Protein AF-A0A953QCA1-F1 (afdb_monomer)

Foldseek 3Di:
DPPQQDPVNCVVVVVLLCLLVVNDDPVSNVSLVVVCVVDPVSVVSNVVSNVVVVVVVVVPPPVVNVVVVVDDPVNVVVVVVVVVCCVPVVCVVVVVVVVVVVD

Secondary structure (DSSP, 8-state):
---PPPHHHHHHTTHHHHHHTT-S-HHHHHHHHHHHHH-HHHHHHHHHHHHHHHHHHHHSS-HHHHHHTTS-HHHHHHHHHHHHHHHHHHHHHHHHHHHHHH-

pLDDT: mean 83.24, std 12.68, range [41.62, 95.69]

Solvent-accessible surface area (backbone atoms only — not comparable to full-atom values): 5967 Å² total; per-residue (Å²): 128,81,85,66,71,46,73,67,56,39,58,79,65,43,42,41,51,28,52,72,68,70,66,52,53,74,67,59,42,53,48,48,52,62,44,37,79,80,29,67,69,55,44,53,46,34,54,53,32,44,57,55,50,54,52,49,57,63,66,67,47,52,69,63,57,64,48,56,75,67,59,53,74,66,58,55,52,50,53,50,53,52,51,53,47,52,69,50,51,52,55,67,55,48,53,60,54,53,53,64,72,76,108

Radius of gyration: 30.21 Å; Cα contacts (8 Å, |Δi|>4): 37; chains: 1; bounding box: 55×22×87 Å

Mean predicted aligned error: 13.68 Å

Sequence (103 aa):
MLKEMDHRYIDEHSVAQRYVGNALEPQERVEFETHLVDCQECTDRVLLAEMFHARKAEEDLPLRARLAARVKPWQMAVIFALTVLLLTAIPALLVPVLLRWLH

Structure (mmCIF, N/CA/C/O backbone):
data_AF-A0A953QCA1-F1
#
_entry.id   AF-A0A953QCA1-F1
#
loop_
_atom_site.group_PDB
_atom_site.id
_atom_site.type_symbol
_atom_site.label_atom_id
_atom_site.label_alt_id
_atom_site.label_comp_id
_atom_site.label_asym_id
_atom_site.label_entity_id
_atom_site.label_seq_id
_atom_site.pdbx_PDB_ins_code
_atom_site.Cartn_x
_atom_site.Cartn_y
_atom_site.Cartn_z
_atom_site.occupancy
_atom_site.B_iso_or_equiv
_atom_site.auth_seq_id
_atom_site.auth_comp_id
_atom_site.auth_asym_id
_atom_site.auth_atom_id
_atom_site.pdbx_PDB_model_num
ATOM 1 N N . MET A 1 1 ? -21.490 -0.699 28.372 1.00 41.62 1 MET A N 1
ATOM 2 C CA . MET A 1 1 ? -20.995 -1.381 27.164 1.00 41.62 1 MET A CA 1
ATOM 3 C C . MET A 1 1 ? -20.902 -0.327 26.082 1.00 41.62 1 MET A C 1
ATOM 5 O O . MET A 1 1 ? -21.928 0.047 25.526 1.00 41.62 1 MET A O 1
ATOM 9 N N . LEU A 1 2 ? -19.717 0.269 25.920 1.00 46.12 2 LEU A N 1
ATOM 10 C CA . LEU A 1 2 ? -19.435 1.128 24.770 1.00 46.12 2 LEU A CA 1
ATOM 11 C C . LEU A 1 2 ? -19.674 0.275 23.526 1.00 46.12 2 LEU A C 1
ATOM 13 O O . LEU A 1 2 ? -19.353 -0.909 23.525 1.00 46.12 2 LEU A O 1
ATOM 17 N N . LYS A 1 3 ? -20.359 0.842 22.540 1.00 49.03 3 LYS A N 1
ATOM 18 C CA . LYS A 1 3 ? -20.750 0.139 21.325 1.00 49.03 3 LYS A CA 1
ATOM 19 C C . LYS A 1 3 ? -19.493 -0.021 20.469 1.00 49.03 3 LYS A C 1
ATOM 21 O O . LYS A 1 3 ? -19.248 0.797 19.592 1.00 49.03 3 LYS A O 1
ATOM 26 N N . GLU A 1 4 ? -18.670 -1.001 20.833 1.00 59.84 4 GLU A N 1
ATOM 27 C CA . GLU A 1 4 ? -17.500 -1.444 20.081 1.00 59.84 4 GLU A CA 1
ATOM 28 C C . GLU A 1 4 ? -17.907 -1.693 18.635 1.00 59.84 4 GLU A C 1
ATOM 30 O O . GLU A 1 4 ? -19.010 -2.172 18.342 1.00 59.84 4 GLU A O 1
ATOM 35 N N . MET A 1 5 ? -17.032 -1.268 17.734 1.00 72.50 5 MET A N 1
ATOM 36 C CA . MET A 1 5 ? -17.255 -1.353 16.309 1.00 72.50 5 MET A CA 1
ATOM 37 C C . MET A 1 5 ? -17.473 -2.816 15.913 1.00 72.50 5 MET A C 1
ATOM 39 O O . MET A 1 5 ? -16.610 -3.663 16.095 1.00 72.50 5 MET A O 1
ATOM 43 N N . ASP A 1 6 ? -18.663 -3.118 15.406 1.00 84.25 6 ASP A N 1
ATOM 44 C CA . ASP A 1 6 ? -19.093 -4.491 15.147 1.00 84.25 6 ASP A CA 1
ATOM 45 C C . ASP A 1 6 ? -18.425 -5.062 13.876 1.00 84.25 6 ASP A C 1
ATOM 47 O O . ASP A 1 6 ? -18.184 -4.343 12.902 1.00 84.25 6 ASP A O 1
ATOM 51 N N . HIS A 1 7 ? -18.153 -6.371 13.870 1.00 87.31 7 HIS A N 1
ATOM 52 C CA . HIS A 1 7 ? -17.609 -7.136 12.738 1.00 87.31 7 HIS A CA 1
ATOM 53 C C . HIS A 1 7 ? -18.293 -6.849 11.401 1.00 87.31 7 HIS A C 1
ATOM 55 O O . HIS A 1 7 ? -17.634 -6.787 10.361 1.00 87.31 7 HIS A O 1
ATOM 61 N N . ARG A 1 8 ? -19.612 -6.662 11.428 1.00 87.38 8 ARG A N 1
ATOM 62 C CA . ARG A 1 8 ? -20.424 -6.334 10.265 1.00 87.38 8 ARG A CA 1
ATOM 63 C C . ARG A 1 8 ? -20.094 -4.947 9.733 1.00 87.38 8 ARG A C 1
ATOM 65 O O . ARG A 1 8 ? -19.943 -4.795 8.528 1.00 87.38 8 ARG A O 1
ATOM 72 N N . TYR A 1 9 ? -19.914 -3.955 10.606 1.00 88.69 9 TYR A N 1
ATOM 73 C CA . TYR A 1 9 ? -19.467 -2.626 10.186 1.00 88.69 9 TYR A CA 1
ATOM 74 C C . TYR A 1 9 ? -18.066 -2.689 9.566 1.00 88.69 9 TYR A C 1
ATOM 76 O O . TYR A 1 9 ? -17.836 -2.096 8.511 1.00 88.69 9 TYR A O 1
ATOM 84 N N . ILE A 1 10 ? -17.158 -3.444 10.194 1.00 88.56 10 ILE A N 1
ATOM 85 C CA . ILE A 1 10 ? -15.777 -3.637 9.729 1.00 88.56 10 ILE A CA 1
ATOM 86 C C . ILE A 1 10 ? -15.745 -4.226 8.313 1.00 88.56 10 ILE A C 1
ATOM 88 O O . ILE A 1 10 ? -14.972 -3.747 7.480 1.00 88.56 10 ILE A O 1
ATOM 92 N N . ASP A 1 11 ? -16.605 -5.206 8.020 1.00 89.69 11 ASP A N 1
ATOM 93 C CA . ASP A 1 11 ? -16.737 -5.785 6.677 1.00 89.69 11 ASP A CA 1
ATOM 94 C C . ASP A 1 11 ? -17.387 -4.830 5.682 1.00 89.69 11 ASP A C 1
ATOM 96 O O . ASP A 1 11 ? -16.824 -4.574 4.616 1.00 89.69 11 ASP A O 1
ATOM 100 N N . GLU A 1 12 ? -18.555 -4.283 6.029 1.00 92.31 12 GLU A N 1
ATOM 101 C CA . GLU A 1 12 ? -19.341 -3.419 5.141 1.00 92.31 12 GLU A CA 1
ATOM 102 C C . GLU A 1 12 ? -1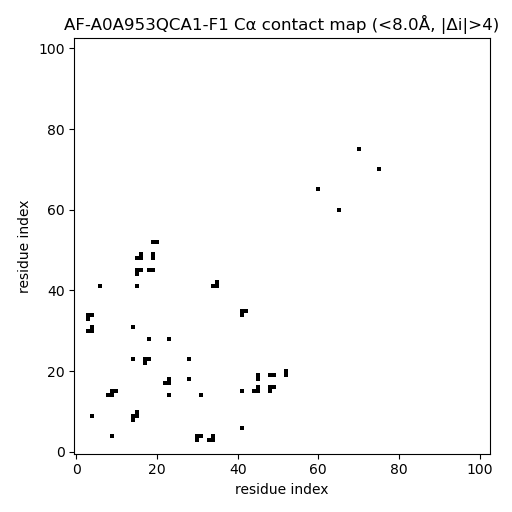8.535 -2.198 4.674 1.00 92.31 12 GLU A C 1
ATOM 104 O O . GLU A 1 12 ? -18.684 -1.758 3.534 1.00 92.31 12 GLU A O 1
ATOM 109 N N . HIS A 1 13 ? -17.639 -1.688 5.523 1.00 91.50 13 HIS A N 1
ATOM 110 C CA . HIS A 1 13 ? -16.846 -0.488 5.248 1.00 91.50 13 HIS A CA 1
ATOM 111 C C . HIS A 1 13 ? -15.380 -0.784 4.922 1.00 91.50 13 HIS A C 1
ATOM 113 O O . HIS A 1 13 ? -14.582 0.151 4.806 1.00 91.50 13 HIS A O 1
ATOM 119 N N . SER A 1 14 ? -15.010 -2.063 4.759 1.00 92.38 14 SER A N 1
ATOM 120 C CA . SER A 1 14 ? -13.634 -2.484 4.451 1.00 92.38 14 SER A CA 1
ATOM 121 C C . SER A 1 14 ? -12.604 -1.839 5.391 1.00 92.38 14 SER A C 1
ATOM 123 O O . SER A 1 14 ? -11.553 -1.343 4.967 1.00 92.38 14 SER A O 1
ATOM 125 N N . VAL A 1 15 ? -12.938 -1.782 6.685 1.00 95.00 15 VAL A N 1
ATOM 126 C CA . VAL A 1 15 ? -12.160 -1.042 7.688 1.00 95.00 15 VAL A CA 1
ATOM 127 C C . VAL A 1 15 ? -10.754 -1.621 7.803 1.00 95.00 15 VAL A C 1
ATOM 129 O O . VAL A 1 15 ? -9.796 -0.858 7.843 1.00 95.00 15 VAL A O 1
ATOM 132 N N . ALA A 1 16 ? -10.605 -2.949 7.753 1.00 95.06 16 ALA A N 1
ATOM 133 C CA . ALA A 1 16 ? -9.299 -3.607 7.791 1.00 95.06 16 ALA A CA 1
ATOM 134 C C . ALA A 1 16 ? -8.402 -3.201 6.603 1.00 95.06 16 ALA A C 1
ATOM 136 O O . ALA A 1 16 ? -7.228 -2.886 6.793 1.00 95.06 16 ALA A O 1
ATOM 137 N N . GLN A 1 17 ? -8.942 -3.130 5.380 1.00 94.50 17 GLN A N 1
ATOM 138 C CA . GLN A 1 17 ? -8.173 -2.688 4.209 1.00 94.50 17 GLN A CA 1
ATOM 139 C C . GLN A 1 17 ? -7.772 -1.214 4.318 1.00 94.50 17 GLN A C 1
ATOM 141 O O . GLN A 1 17 ? -6.637 -0.853 4.002 1.00 94.50 17 GLN A O 1
ATOM 146 N N . ARG A 1 18 ? -8.688 -0.359 4.784 1.00 95.19 18 ARG A N 1
ATOM 147 C CA . ARG A 1 18 ? -8.412 1.067 5.003 1.00 95.19 18 ARG A CA 1
ATOM 148 C C . ARG A 1 18 ? -7.416 1.281 6.142 1.00 95.19 18 ARG A C 1
ATOM 150 O O . ARG A 1 18 ? -6.582 2.172 6.035 1.00 95.19 18 ARG A O 1
ATOM 157 N N . TYR A 1 19 ? -7.458 0.458 7.186 1.00 95.69 19 TYR A N 1
ATOM 158 C CA . TYR A 1 19 ? -6.502 0.480 8.290 1.00 95.69 19 TYR A CA 1
ATOM 159 C C . TYR A 1 19 ? -5.078 0.231 7.790 1.00 95.69 19 TYR A C 1
ATOM 161 O O . TYR A 1 19 ? -4.207 1.081 7.977 1.00 95.69 19 TYR A O 1
ATOM 169 N N . VAL A 1 20 ? -4.872 -0.874 7.065 1.00 95.62 20 VAL A N 1
ATOM 170 C CA . VAL A 1 20 ? -3.578 -1.237 6.461 1.00 95.62 20 VAL A CA 1
ATOM 171 C C . VAL A 1 20 ? -3.097 -0.164 5.480 1.00 95.62 20 VAL A C 1
ATOM 173 O O . VAL A 1 20 ? -1.924 0.206 5.475 1.00 95.62 20 VAL A O 1
ATOM 176 N N . GLY A 1 21 ? -4.011 0.387 4.678 1.00 93.12 21 GLY A N 1
ATOM 177 C CA . GLY A 1 21 ? -3.727 1.473 3.738 1.00 93.12 21 GLY A CA 1
ATOM 178 C C . GLY A 1 21 ? -3.570 2.861 4.372 1.00 93.12 21 GLY A C 1
ATOM 179 O O . GLY A 1 21 ? -3.449 3.838 3.638 1.00 93.12 21 GLY A O 1
ATOM 180 N N . ASN A 1 22 ? -3.595 2.978 5.704 1.00 93.94 22 ASN A N 1
ATOM 181 C CA . ASN A 1 22 ? -3.551 4.245 6.443 1.0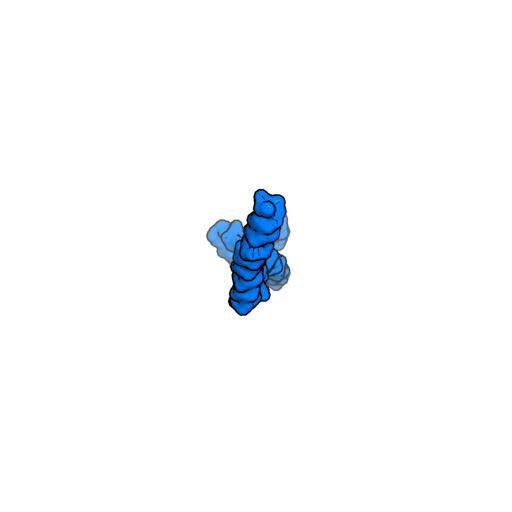0 93.94 22 ASN A CA 1
ATOM 182 C C . ASN A 1 22 ? -4.621 5.280 6.029 1.00 93.94 22 ASN A C 1
ATOM 184 O O . ASN A 1 22 ? -4.374 6.482 6.055 1.00 93.94 22 ASN A O 1
ATOM 188 N N . ALA A 1 23 ? -5.823 4.813 5.691 1.00 95.31 23 ALA A N 1
ATOM 189 C CA . ALA A 1 23 ? -6.955 5.598 5.189 1.00 95.31 23 ALA A CA 1
ATOM 190 C C . ALA A 1 23 ? -8.158 5.664 6.162 1.00 95.31 23 ALA A C 1
ATOM 192 O O . ALA A 1 23 ? -9.287 5.946 5.745 1.00 95.31 23 ALA A O 1
ATOM 193 N N . LEU A 1 24 ? -7.946 5.353 7.445 1.00 95.00 24 LEU A N 1
ATOM 194 C CA . LEU A 1 24 ? -8.931 5.601 8.504 1.00 95.00 24 LEU A CA 1
ATOM 195 C C . LEU A 1 24 ? -8.747 6.992 9.102 1.00 95.00 24 LEU A C 1
ATOM 197 O O . LEU A 1 24 ? -7.615 7.439 9.306 1.00 95.00 24 LEU A O 1
ATOM 201 N N . GLU A 1 25 ? -9.865 7.622 9.452 1.00 94.69 25 GLU A N 1
ATOM 202 C CA . GLU A 1 25 ? -9.851 8.830 10.271 1.00 94.69 25 GLU A CA 1
ATOM 203 C C . GLU A 1 25 ? -9.289 8.520 11.671 1.00 94.69 25 GLU A C 1
ATOM 205 O O . GLU A 1 25 ? -9.439 7.394 12.157 1.00 94.69 25 GLU A O 1
ATOM 210 N N . PRO A 1 26 ? -8.664 9.488 12.367 1.00 93.31 26 PRO A N 1
ATOM 211 C CA . PRO A 1 26 ? -8.000 9.235 13.647 1.00 93.31 26 PRO A CA 1
ATOM 212 C C . PRO A 1 26 ? -8.914 8.606 14.705 1.00 93.31 26 PRO A C 1
ATOM 214 O O . PRO A 1 26 ? -8.495 7.708 15.428 1.00 93.31 26 PRO A O 1
ATOM 217 N N . GLN A 1 27 ? -10.169 9.053 14.777 1.00 91.06 27 GLN A N 1
ATOM 218 C CA . GLN A 1 27 ? -11.141 8.520 15.729 1.00 91.06 27 GLN A CA 1
ATOM 219 C C . GLN A 1 27 ? -11.561 7.085 15.372 1.00 91.06 27 GLN A C 1
ATOM 221 O O . GLN A 1 27 ? -11.535 6.206 16.228 1.00 91.06 27 GLN A O 1
ATOM 226 N N . GLU A 1 28 ? -11.868 6.837 14.097 1.00 92.94 28 GLU 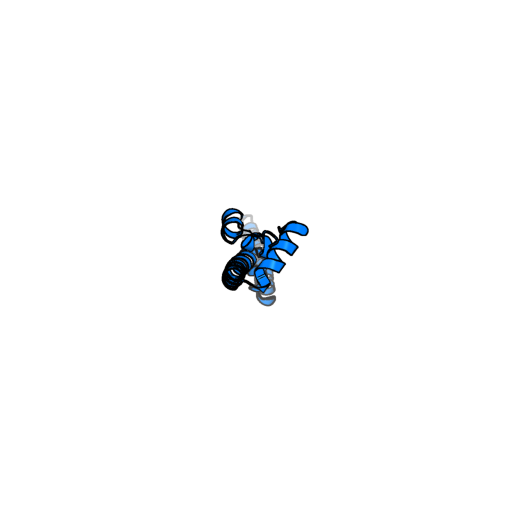A N 1
ATOM 227 C CA . GLU A 1 28 ? -12.233 5.512 13.578 1.00 92.94 28 GLU A CA 1
ATOM 228 C C . GLU A 1 28 ? -11.088 4.503 13.767 1.00 92.94 28 GLU A C 1
ATOM 230 O O . GLU A 1 28 ? -11.318 3.341 14.092 1.00 92.94 28 GLU A O 1
ATOM 235 N N . ARG A 1 29 ? -9.835 4.956 13.631 1.00 94.62 29 ARG A N 1
ATOM 236 C CA . ARG A 1 29 ? -8.648 4.143 13.902 1.00 94.62 29 ARG A CA 1
ATOM 237 C C . ARG A 1 29 ? -8.575 3.701 15.361 1.00 94.62 29 ARG A C 1
ATOM 239 O O . ARG A 1 29 ? -8.347 2.524 15.601 1.00 94.62 29 ARG A O 1
ATOM 246 N N . VAL A 1 30 ? -8.768 4.611 16.315 1.00 94.00 30 VAL A N 1
ATOM 247 C CA . VAL A 1 30 ? -8.719 4.276 17.750 1.00 94.00 30 VAL A CA 1
ATOM 248 C C . VAL A 1 30 ? -9.830 3.294 18.119 1.00 94.00 30 VAL A C 1
ATOM 250 O O . VAL A 1 30 ? -9.593 2.336 18.854 1.00 94.00 30 VAL A O 1
ATOM 253 N N . GLU A 1 31 ? -11.034 3.503 17.584 1.00 92.06 31 GLU A N 1
ATOM 254 C CA . GLU A 1 31 ? -12.166 2.593 17.783 1.00 92.06 31 GLU A CA 1
ATOM 255 C C . GLU A 1 31 ? -11.869 1.198 17.207 1.00 92.06 31 GLU A C 1
ATOM 257 O O . GLU A 1 31 ? -12.117 0.190 17.870 1.00 92.06 31 GLU A O 1
ATOM 262 N N . PHE A 1 32 ? -11.262 1.131 16.018 1.00 93.88 32 PHE A N 1
ATOM 263 C CA . PHE A 1 32 ? -10.832 -0.129 15.414 1.00 93.88 32 PHE A CA 1
ATOM 264 C C . PHE A 1 32 ? -9.718 -0.822 16.197 1.00 93.88 32 PHE A C 1
ATOM 266 O O . PHE A 1 32 ? -9.810 -2.019 16.437 1.00 93.88 32 PHE A O 1
ATOM 273 N N . GLU A 1 33 ? -8.681 -0.092 16.610 1.00 94.81 33 GLU A N 1
ATOM 274 C CA . GLU A 1 33 ? -7.553 -0.638 17.372 1.00 94.81 33 GLU A CA 1
ATOM 275 C C . GLU A 1 33 ? -8.006 -1.183 18.727 1.00 94.81 33 GLU A C 1
ATOM 277 O O . GLU A 1 33 ? -7.541 -2.239 19.145 1.00 94.81 33 GLU A O 1
ATOM 282 N N . THR A 1 34 ? -8.967 -0.514 19.370 1.00 93.06 34 THR A N 1
ATOM 283 C CA . THR A 1 34 ? -9.581 -1.001 20.612 1.00 93.06 34 THR A CA 1
ATOM 284 C C . THR A 1 34 ? -10.265 -2.352 20.390 1.00 93.06 34 THR A C 1
ATOM 286 O O . THR A 1 34 ? -10.017 -3.288 21.140 1.00 93.06 34 THR A O 1
ATOM 289 N N . HIS A 1 35 ? -11.064 -2.487 19.326 1.00 91.69 35 HIS A N 1
ATOM 290 C CA . HIS A 1 35 ? -11.705 -3.761 18.972 1.00 91.69 35 HIS A CA 1
ATOM 291 C C . HIS A 1 35 ? -10.691 -4.843 18.569 1.00 91.69 35 HIS A C 1
ATOM 293 O O . HIS A 1 35 ? -10.855 -6.018 18.891 1.00 91.69 35 HIS A O 1
ATOM 299 N N . LEU A 1 36 ? -9.631 -4.454 17.859 1.00 93.06 36 LEU A N 1
ATOM 300 C CA . LEU A 1 36 ? -8.624 -5.360 17.312 1.00 93.06 36 LEU A CA 1
ATOM 301 C C . LEU A 1 36 ? -7.856 -6.114 18.404 1.00 93.06 36 LEU A C 1
ATOM 303 O O . LEU A 1 36 ? -7.577 -7.298 18.229 1.00 93.06 36 LEU A O 1
ATOM 307 N N . VAL A 1 37 ? -7.538 -5.448 19.520 1.00 92.62 37 VAL A N 1
ATOM 308 C CA . VAL A 1 37 ? -6.777 -6.036 20.640 1.00 92.62 37 VAL A CA 1
ATOM 309 C C . VAL A 1 37 ? -7.472 -7.270 21.218 1.00 92.62 37 VAL A C 1
ATOM 311 O O . VAL A 1 37 ? -6.800 -8.246 21.552 1.00 92.62 37 VAL A O 1
ATOM 314 N N . ASP A 1 38 ? -8.802 -7.246 21.282 1.00 90.62 38 ASP A N 1
ATOM 315 C CA . ASP A 1 38 ? -9.603 -8.297 21.913 1.00 90.62 38 ASP A CA 1
ATOM 316 C C . ASP A 1 38 ? -10.284 -9.238 20.900 1.00 90.62 38 ASP A C 1
ATOM 318 O O . ASP A 1 38 ? -10.987 -10.174 21.289 1.00 90.62 38 ASP A O 1
ATOM 322 N N . CYS A 1 39 ? -10.057 -9.044 19.594 1.00 91.75 39 CYS A N 1
ATOM 323 C CA . CYS A 1 39 ? -10.714 -9.816 18.543 1.00 91.75 39 CYS A CA 1
ATOM 324 C C . CYS A 1 39 ? -9.743 -10.506 17.568 1.00 91.75 39 CYS A C 1
ATOM 326 O O . CYS A 1 39 ? -9.138 -9.890 16.683 1.00 91.75 39 CYS A O 1
ATOM 328 N N . GLN A 1 40 ? -9.692 -11.842 17.649 1.00 92.62 40 GLN A N 1
ATOM 329 C CA . GLN A 1 40 ? -8.932 -12.675 16.710 1.00 92.62 40 GLN A CA 1
ATOM 330 C C . GLN A 1 40 ? -9.449 -12.588 15.269 1.00 92.62 40 GLN A C 1
ATOM 332 O O . GLN A 1 40 ? -8.646 -12.487 14.348 1.00 92.62 40 GLN A O 1
ATOM 337 N N . GLU A 1 41 ? -10.765 -12.567 15.052 1.00 92.12 41 GLU A N 1
ATOM 338 C CA . GLU A 1 41 ? -11.329 -12.510 13.697 1.00 92.12 41 GLU A CA 1
ATOM 339 C C . GLU A 1 41 ? -10.903 -11.231 12.961 1.00 92.12 41 GLU A C 1
ATOM 341 O O . GLU A 1 41 ? -10.521 -11.265 11.791 1.00 92.12 41 GLU A O 1
ATOM 346 N N . CYS A 1 42 ? -10.913 -10.088 13.647 1.00 92.75 42 CYS A N 1
ATOM 347 C CA . CYS A 1 42 ? -10.445 -8.835 13.063 1.00 92.75 42 CYS A CA 1
ATOM 348 C C . CYS A 1 42 ? -8.930 -8.818 12.854 1.00 92.75 42 CYS A C 1
ATOM 350 O O . CYS A 1 42 ? -8.471 -8.244 11.866 1.00 92.75 42 CYS A O 1
ATOM 352 N N . THR A 1 43 ? -8.169 -9.498 13.713 1.00 94.31 43 THR A N 1
ATOM 353 C CA . THR A 1 43 ? -6.728 -9.703 13.515 1.00 94.31 43 THR A CA 1
ATOM 354 C C . THR A 1 43 ? -6.457 -10.484 12.228 1.00 94.31 43 THR A C 1
ATOM 356 O O . THR A 1 43 ? -5.660 -10.043 11.399 1.00 94.31 43 THR A O 1
ATOM 359 N N . ASP A 1 44 ? -7.181 -11.581 11.995 1.00 94.31 44 ASP A N 1
ATOM 360 C CA . ASP A 1 44 ? -7.056 -12.383 10.773 1.00 94.31 44 ASP A CA 1
ATOM 361 C C . ASP A 1 44 ? -7.403 -11.570 9.518 1.00 94.31 44 ASP A C 1
ATOM 363 O O . ASP A 1 44 ? -6.721 -11.656 8.493 1.00 94.31 44 ASP A O 1
ATOM 367 N N . ARG A 1 45 ? -8.430 -10.716 9.592 1.00 92.50 45 ARG A N 1
ATOM 368 C CA . ARG A 1 45 ? -8.800 -9.816 8.488 1.00 92.50 45 ARG A CA 1
ATOM 369 C C . ARG A 1 45 ? -7.715 -8.786 8.179 1.00 92.50 45 ARG A C 1
ATOM 371 O O . ARG A 1 45 ? -7.466 -8.518 7.002 1.00 92.50 45 ARG A O 1
ATOM 378 N N . VAL A 1 46 ? -7.067 -8.218 9.199 1.00 95.56 46 VAL A N 1
ATOM 379 C CA . VAL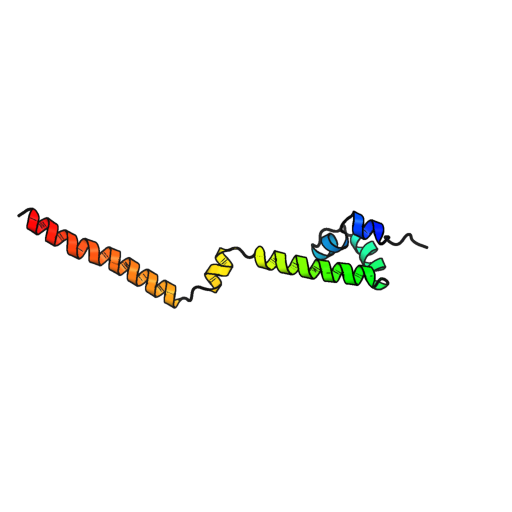 A 1 46 ? -5.932 -7.298 9.012 1.00 95.56 46 VAL A CA 1
ATOM 380 C C . VAL A 1 46 ? -4.762 -8.028 8.360 1.00 95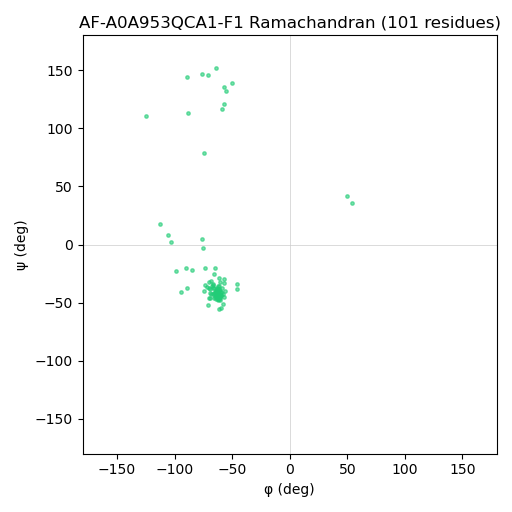.56 46 VAL A C 1
ATOM 382 O O . VAL A 1 46 ? -4.252 -7.544 7.353 1.00 95.56 46 VAL A O 1
ATOM 385 N N . LEU A 1 47 ? -4.407 -9.223 8.839 1.00 95.00 47 LEU A N 1
ATOM 386 C CA . LEU A 1 47 ? -3.341 -10.038 8.242 1.00 95.00 47 LEU A CA 1
ATOM 387 C C . LEU A 1 47 ? -3.607 -10.338 6.760 1.00 95.00 47 LEU A C 1
ATOM 389 O O . LEU A 1 47 ? -2.724 -10.178 5.915 1.00 95.00 47 LEU A O 1
ATOM 393 N N . LEU A 1 48 ? -4.840 -10.717 6.413 1.00 93.19 48 LEU A N 1
ATOM 394 C CA . LEU A 1 48 ? -5.232 -10.921 5.017 1.00 93.19 48 LEU A CA 1
ATOM 395 C C . LEU A 1 48 ? -5.098 -9.629 4.199 1.00 93.19 48 LEU A C 1
ATOM 397 O O . LEU A 1 48 ? -4.550 -9.653 3.095 1.00 93.19 48 LEU A O 1
ATOM 401 N N . ALA A 1 49 ? -5.563 -8.497 4.730 1.00 93.25 49 ALA A N 1
ATOM 402 C CA . ALA A 1 49 ? -5.449 -7.202 4.067 1.00 93.25 49 ALA A CA 1
ATOM 403 C C . ALA A 1 49 ? -3.982 -6.784 3.842 1.00 93.25 49 ALA A C 1
ATOM 405 O O . ALA A 1 49 ? -3.655 -6.298 2.757 1.00 93.25 49 ALA A O 1
ATOM 406 N N . GLU A 1 50 ? -3.090 -7.028 4.804 1.00 93.19 50 GLU A N 1
ATOM 407 C CA . GLU A 1 50 ? -1.647 -6.784 4.678 1.00 93.19 50 GLU A CA 1
ATOM 408 C C . GLU A 1 50 ? -1.019 -7.595 3.544 1.00 93.19 50 GLU A C 1
ATOM 410 O O . GLU A 1 50 ? -0.272 -7.040 2.736 1.00 93.19 50 GLU A O 1
ATOM 415 N N . MET A 1 51 ? -1.365 -8.880 3.417 1.00 89.88 51 MET A N 1
ATOM 416 C CA . MET A 1 51 ? -0.861 -9.727 2.330 1.00 89.88 51 MET A CA 1
ATOM 417 C C . MET A 1 51 ? -1.237 -9.176 0.948 1.00 89.88 51 MET A C 1
ATOM 419 O O . MET A 1 51 ? -0.400 -9.130 0.040 1.00 89.88 51 MET A O 1
ATOM 423 N N . PHE A 1 52 ? -2.485 -8.728 0.776 1.00 87.25 52 PHE A N 1
ATOM 424 C CA . PHE A 1 52 ? -2.928 -8.123 -0.482 1.00 87.25 52 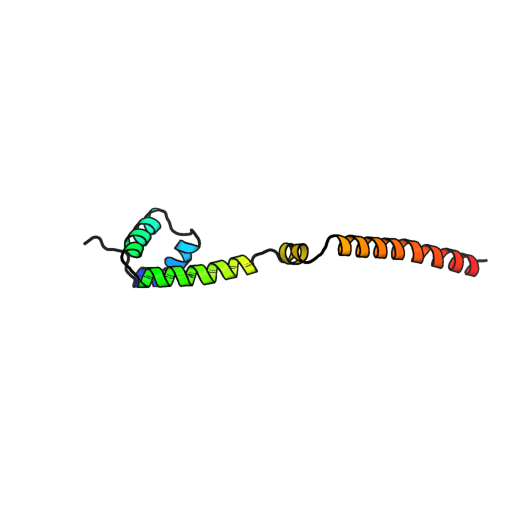PHE A CA 1
ATOM 425 C C . PHE A 1 52 ? -2.283 -6.755 -0.724 1.00 87.25 52 PHE A C 1
ATOM 427 O O . PHE A 1 52 ? -1.895 -6.452 -1.856 1.00 87.25 52 PHE A O 1
ATOM 434 N N . HIS A 1 53 ? -2.120 -5.947 0.324 1.00 86.94 53 HIS A N 1
ATOM 435 C CA . HIS A 1 53 ? -1.481 -4.638 0.228 1.00 86.94 53 HIS A CA 1
ATOM 436 C C . HIS A 1 53 ? 0.002 -4.751 -0.161 1.00 86.94 53 HIS A C 1
ATOM 438 O O . HIS A 1 53 ? 0.467 -4.031 -1.046 1.00 86.94 53 HIS A O 1
ATOM 444 N N . ALA A 1 54 ? 0.735 -5.697 0.432 1.00 80.94 54 ALA A N 1
ATOM 445 C CA . ALA A 1 54 ? 2.136 -5.961 0.109 1.00 80.94 54 ALA A CA 1
ATOM 446 C C . ALA A 1 54 ? 2.322 -6.381 -1.357 1.00 80.94 54 ALA A C 1
ATOM 448 O O . ALA A 1 54 ? 3.232 -5.902 -2.034 1.00 80.94 54 ALA A O 1
ATOM 449 N N . ARG A 1 55 ? 1.420 -7.222 -1.877 1.00 75.06 55 ARG A N 1
ATOM 450 C CA . ARG A 1 55 ? 1.456 -7.654 -3.280 1.00 75.06 55 ARG A CA 1
ATOM 451 C C . ARG A 1 55 ? 1.239 -6.489 -4.245 1.00 75.06 55 ARG A C 1
ATOM 453 O O . ARG A 1 55 ? 1.958 -6.371 -5.234 1.00 75.06 55 ARG A O 1
ATOM 460 N N . LYS A 1 56 ? 0.289 -5.605 -3.931 1.00 75.88 56 LYS A N 1
ATOM 461 C CA . LYS A 1 56 ? 0.009 -4.416 -4.742 1.00 75.88 56 LYS A CA 1
ATOM 462 C C . LYS A 1 56 ? 1.190 -3.442 -4.750 1.00 75.88 56 LYS A C 1
ATOM 464 O O . LYS A 1 56 ? 1.563 -2.953 -5.810 1.00 75.88 56 LYS A O 1
ATOM 469 N N . ALA A 1 57 ? 1.839 -3.238 -3.603 1.00 69.88 57 ALA A N 1
ATOM 470 C CA . ALA A 1 57 ? 3.048 -2.419 -3.515 1.00 69.88 57 ALA A CA 1
ATOM 471 C C . ALA A 1 57 ? 4.202 -2.962 -4.384 1.00 69.88 57 ALA A C 1
ATOM 473 O O . ALA A 1 57 ? 4.992 -2.187 -4.921 1.00 69.88 57 ALA A O 1
ATOM 474 N N . GLU A 1 58 ? 4.294 -4.284 -4.561 1.00 65.69 58 GLU A N 1
ATOM 475 C CA . GLU A 1 58 ? 5.287 -4.901 -5.444 1.00 65.69 58 GLU A CA 1
ATOM 476 C C . GLU A 1 58 ? 4.959 -4.714 -6.938 1.00 65.69 58 GLU A C 1
ATOM 478 O O . GLU A 1 58 ? 5.863 -4.561 -7.764 1.00 65.69 58 GLU A O 1
ATOM 483 N N . GLU A 1 59 ? 3.676 -4.726 -7.304 1.00 63.16 59 GLU A N 1
ATOM 484 C CA . GLU A 1 59 ? 3.220 -4.452 -8.673 1.00 63.16 59 GLU A CA 1
ATOM 485 C C . GLU A 1 59 ? 3.349 -2.973 -9.052 1.00 63.16 59 GLU A C 1
ATOM 487 O O . GLU A 1 59 ? 3.748 -2.678 -10.180 1.00 63.16 59 GLU A O 1
ATOM 492 N N . ASP A 1 60 ? 3.103 -2.065 -8.105 1.00 61.06 60 ASP A N 1
ATOM 493 C CA . ASP A 1 60 ? 3.217 -0.612 -8.287 1.00 61.06 60 ASP A CA 1
ATOM 494 C C . ASP A 1 60 ? 4.674 -0.110 -8.313 1.00 61.06 60 ASP A C 1
ATOM 496 O O . ASP A 1 60 ? 4.924 1.073 -8.569 1.00 61.06 60 ASP A O 1
ATOM 500 N N . LEU A 1 61 ? 5.668 -0.990 -8.122 1.00 61.53 61 LEU A N 1
ATOM 501 C CA . LEU A 1 61 ? 7.051 -0.653 -8.452 1.00 61.53 61 LEU A CA 1
ATOM 502 C C . LEU A 1 61 ? 7.102 -0.251 -9.930 1.00 61.53 61 LEU A C 1
ATOM 504 O O . LEU A 1 61 ? 6.777 -1.071 -10.797 1.00 61.53 61 LEU A O 1
ATOM 508 N N . PRO A 1 62 ? 7.541 0.983 -10.255 1.00 63.28 62 PRO A N 1
ATOM 509 C CA . PRO A 1 62 ? 7.514 1.452 -11.626 1.00 63.28 62 PRO A CA 1
ATOM 510 C C . PRO A 1 62 ? 8.282 0.449 -12.477 1.00 63.28 62 PRO A C 1
ATOM 512 O O . PRO A 1 62 ? 9.393 0.055 -12.123 1.00 63.28 62 PRO A O 1
ATOM 515 N N . LEU A 1 63 ? 7.707 0.040 -13.610 1.00 61.94 63 LEU A N 1
ATOM 516 C CA . LEU A 1 63 ? 8.313 -0.926 -14.536 1.00 61.94 63 LEU A CA 1
ATOM 517 C C . LEU A 1 63 ? 9.801 -0.601 -14.801 1.00 61.94 63 LEU A C 1
ATOM 519 O O . LEU A 1 63 ? 10.645 -1.487 -14.906 1.00 61.94 63 LEU A O 1
ATOM 523 N N . ARG A 1 64 ? 10.129 0.699 -14.814 1.00 59.53 64 ARG A N 1
ATOM 524 C CA . ARG A 1 64 ? 11.487 1.256 -14.895 1.00 59.53 64 ARG A CA 1
ATOM 525 C C . ARG A 1 64 ? 12.417 0.842 -13.750 1.00 59.53 64 ARG A C 1
ATOM 527 O O . ARG A 1 64 ? 13.568 0.547 -14.032 1.00 59.53 64 ARG A O 1
ATOM 534 N N . ALA A 1 65 ? 11.960 0.793 -12.501 1.00 63.28 65 ALA A N 1
ATOM 535 C CA . ALA A 1 65 ? 12.752 0.327 -11.360 1.00 63.28 65 ALA A CA 1
ATOM 536 C C . ALA A 1 65 ? 13.027 -1.182 -11.435 1.00 63.28 65 ALA A C 1
ATOM 538 O O . ALA A 1 65 ? 14.164 -1.602 -11.230 1.00 63.28 65 ALA A O 1
ATOM 539 N N . ARG A 1 66 ? 12.032 -1.993 -11.824 1.00 61.19 66 ARG A N 1
ATOM 540 C CA . ARG A 1 66 ? 12.223 -3.437 -12.069 1.00 61.19 66 ARG A CA 1
ATOM 541 C C . ARG A 1 66 ? 13.198 -3.705 -13.222 1.00 61.19 66 ARG A C 1
ATOM 543 O O . ARG A 1 66 ? 14.027 -4.608 -13.130 1.00 61.19 66 ARG A O 1
ATOM 550 N N . LEU A 1 67 ? 13.136 -2.907 -14.289 1.00 61.16 67 LEU A N 1
ATOM 551 C CA . LEU A 1 67 ? 14.083 -2.985 -15.405 1.00 61.16 67 LEU A CA 1
ATOM 552 C C . LEU A 1 67 ? 15.485 -2.513 -14.996 1.00 61.16 67 LEU A C 1
ATOM 554 O O . LEU A 1 67 ?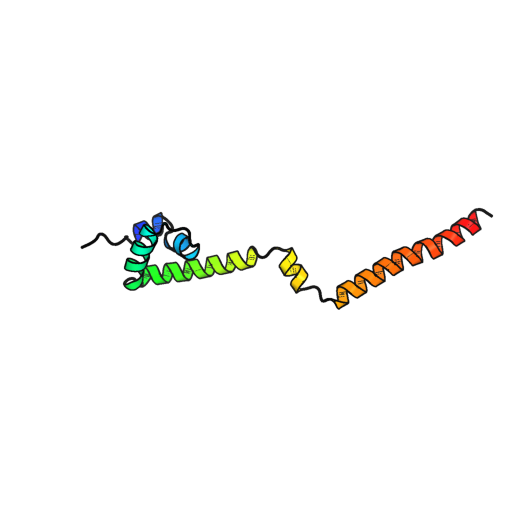 16.458 -3.212 -15.262 1.00 61.16 67 LEU A O 1
ATOM 558 N N . ALA A 1 68 ? 15.600 -1.382 -14.297 1.00 61.88 68 ALA A N 1
ATOM 559 C CA . ALA A 1 68 ? 16.877 -0.841 -13.832 1.00 61.88 68 ALA A CA 1
ATOM 560 C C . ALA A 1 68 ? 17.588 -1.782 -12.849 1.00 61.88 68 ALA A C 1
ATOM 562 O O . ALA A 1 68 ? 18.803 -1.935 -12.926 1.00 61.88 68 ALA A O 1
ATOM 563 N N . ALA A 1 69 ? 16.842 -2.483 -11.991 1.00 61.88 69 ALA A N 1
ATOM 564 C CA . ALA A 1 69 ? 17.396 -3.495 -11.093 1.00 61.88 69 ALA A CA 1
ATOM 565 C C . ALA A 1 69 ? 17.981 -4.713 -11.836 1.00 61.88 69 ALA A C 1
ATOM 567 O O . ALA A 1 69 ? 18.791 -5.453 -11.278 1.00 61.88 69 ALA A O 1
ATOM 568 N N . ARG A 1 70 ? 17.581 -4.939 -13.094 1.00 65.50 70 ARG A N 1
ATOM 569 C CA . ARG A 1 70 ? 17.972 -6.118 -13.876 1.00 65.50 70 ARG A CA 1
ATOM 570 C C . ARG A 1 70 ? 19.128 -5.858 -14.842 1.00 65.50 70 ARG A C 1
ATOM 572 O O . ARG A 1 70 ? 19.811 -6.809 -15.221 1.00 65.50 70 ARG A O 1
ATOM 579 N N . VAL A 1 71 ? 19.362 -4.608 -15.238 1.00 68.69 71 VAL A N 1
ATOM 580 C CA . VAL A 1 71 ? 20.425 -4.263 -16.192 1.00 68.69 71 VAL A CA 1
ATOM 581 C C . VAL A 1 71 ? 21.730 -4.002 -15.443 1.00 68.69 71 VAL A C 1
ATOM 583 O O . VAL A 1 71 ? 21.865 -3.026 -14.711 1.00 68.69 71 VAL A O 1
ATOM 586 N N . LYS A 1 72 ? 22.725 -4.873 -15.639 1.00 80.06 72 LYS A N 1
ATOM 587 C CA . LYS A 1 72 ? 24.060 -4.684 -15.049 1.00 80.06 72 LYS A CA 1
ATOM 588 C C . LYS A 1 72 ? 24.787 -3.522 -15.748 1.00 80.06 72 LYS A C 1
ATOM 590 O O . LYS A 1 72 ? 24.674 -3.401 -16.969 1.00 80.06 72 LYS A O 1
ATOM 595 N N . PRO A 1 73 ? 25.619 -2.727 -15.045 1.00 78.75 73 PRO A N 1
ATOM 596 C CA . PRO A 1 73 ? 26.324 -1.578 -15.635 1.00 78.75 73 PRO A CA 1
ATOM 597 C C . PRO A 1 73 ? 27.200 -1.960 -16.840 1.00 78.75 73 PRO A C 1
ATOM 599 O O . PRO A 1 73 ? 27.341 -1.187 -17.785 1.00 78.75 73 PRO A O 1
ATOM 602 N N . TRP A 1 74 ? 27.722 -3.189 -16.862 1.00 82.31 74 TRP A N 1
ATOM 603 C CA . TRP A 1 74 ? 28.494 -3.708 -17.991 1.00 82.31 74 TRP A CA 1
ATOM 604 C C . TRP A 1 74 ? 27.658 -3.895 -19.268 1.00 82.31 74 TRP A C 1
ATOM 606 O O . TRP A 1 74 ? 28.147 -3.628 -20.361 1.00 82.31 74 TRP A O 1
ATOM 616 N N . GLN A 1 75 ? 26.380 -4.278 -19.155 1.00 85.75 75 GLN A N 1
ATOM 617 C CA . GLN A 1 75 ? 25.503 -4.403 -20.326 1.00 85.75 75 GLN A CA 1
ATOM 618 C C . GLN A 1 75 ? 25.240 -3.040 -20.974 1.00 85.75 75 GLN A C 1
ATOM 620 O O . GLN A 1 75 ? 25.230 -2.944 -22.197 1.00 85.75 75 GLN A O 1
ATOM 625 N N . MET A 1 76 ? 25.103 -1.979 -20.172 1.00 81.81 76 MET A N 1
ATOM 626 C CA . MET A 1 76 ? 24.966 -0.613 -20.691 1.00 81.81 76 MET A CA 1
ATOM 627 C C . MET A 1 76 ? 26.225 -0.157 -21.432 1.00 81.81 76 MET A C 1
ATOM 629 O O . MET A 1 76 ? 26.116 0.444 -22.499 1.00 81.81 76 MET A O 1
ATOM 633 N N . ALA A 1 77 ? 27.411 -0.494 -20.917 1.00 86.62 77 ALA A N 1
ATOM 634 C CA . ALA A 1 77 ? 28.673 -0.198 -21.593 1.00 86.62 77 ALA A CA 1
ATOM 635 C C . ALA A 1 77 ? 28.794 -0.933 -22.941 1.00 86.62 77 ALA A C 1
ATOM 637 O O . ALA A 1 77 ? 29.198 -0.329 -23.932 1.00 86.62 77 ALA A O 1
ATOM 638 N N . VAL A 1 78 ? 28.386 -2.207 -23.005 1.00 89.25 78 VAL A N 1
ATOM 639 C CA . VAL A 1 78 ? 28.381 -2.996 -24.251 1.00 89.25 78 VAL A CA 1
ATOM 640 C C . VAL A 1 78 ? 27.394 -2.427 -25.273 1.00 89.25 78 VAL A C 1
ATOM 642 O O . VAL A 1 78 ? 27.754 -2.266 -26.438 1.00 89.25 78 VAL A O 1
ATOM 645 N N . ILE A 1 79 ? 26.175 -2.073 -24.851 1.00 88.69 79 ILE A N 1
ATOM 646 C CA . ILE A 1 79 ? 25.177 -1.445 -25.730 1.00 88.69 79 ILE A CA 1
ATOM 647 C C . ILE A 1 79 ? 25.716 -0.119 -26.271 1.00 88.69 79 ILE A C 1
ATOM 649 O O . ILE A 1 79 ? 25.640 0.131 -27.474 1.00 88.69 79 ILE A O 1
ATOM 653 N N . PHE A 1 80 ? 26.313 0.711 -25.415 1.00 90.12 80 PHE A N 1
ATOM 654 C CA . PHE A 1 80 ? 26.872 1.990 -25.838 1.00 90.12 80 PHE A CA 1
ATOM 655 C C . PHE A 1 80 ? 28.013 1.804 -26.848 1.00 90.12 80 PHE A C 1
ATOM 657 O O . PHE A 1 80 ? 28.001 2.427 -27.909 1.00 90.12 80 PHE A O 1
ATOM 664 N N . ALA A 1 81 ? 28.943 0.886 -26.571 1.00 90.69 81 ALA A N 1
ATOM 665 C CA . ALA A 1 81 ? 30.048 0.568 -27.472 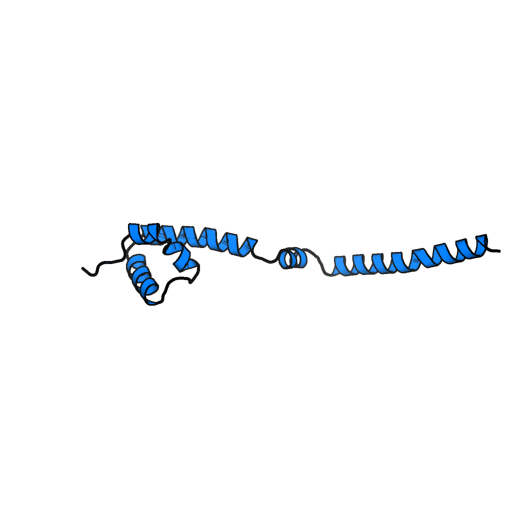1.00 90.69 81 ALA A CA 1
ATOM 666 C C . ALA A 1 81 ? 29.558 0.068 -28.842 1.00 90.69 81 ALA A C 1
ATOM 668 O O . ALA A 1 81 ? 30.050 0.528 -29.871 1.00 90.69 81 ALA A O 1
ATOM 669 N N . LEU A 1 82 ? 28.552 -0.814 -28.872 1.00 91.50 82 LEU A N 1
ATOM 670 C CA . LEU A 1 82 ? 27.946 -1.301 -30.116 1.00 91.50 82 LEU A CA 1
ATOM 671 C C . LEU A 1 82 ? 27.256 -0.182 -30.901 1.00 91.50 82 LEU A C 1
ATOM 673 O O . LEU A 1 82 ? 27.407 -0.110 -32.119 1.00 91.50 82 LEU A O 1
ATOM 677 N N . THR A 1 83 ? 26.531 0.704 -30.217 1.00 91.31 83 THR A N 1
ATOM 678 C CA . THR A 1 83 ? 25.847 1.835 -30.865 1.00 91.31 83 THR A CA 1
ATOM 679 C C . THR A 1 83 ? 26.852 2.790 -31.513 1.00 91.31 83 THR A C 1
ATOM 681 O O . THR A 1 83 ? 26.681 3.178 -32.667 1.00 91.31 83 THR A O 1
ATOM 684 N N . VAL A 1 84 ? 27.936 3.128 -30.804 1.00 91.94 84 VAL A N 1
ATOM 685 C CA . VAL A 1 84 ? 29.020 3.973 -31.332 1.00 91.94 84 VAL A CA 1
ATOM 686 C C . VAL A 1 84 ? 29.727 3.288 -32.502 1.00 91.94 84 VAL A C 1
ATOM 688 O O . VAL A 1 84 ? 29.987 3.929 -33.521 1.00 91.94 84 VAL A O 1
ATOM 691 N N . LEU A 1 85 ? 29.993 1.983 -32.398 1.00 91.00 85 LEU A N 1
ATOM 692 C CA . LEU A 1 85 ? 30.605 1.206 -33.474 1.00 91.00 85 LEU A CA 1
ATOM 693 C C . LEU A 1 85 ? 29.733 1.214 -34.737 1.00 91.00 85 LEU A C 1
ATOM 695 O O . LEU A 1 85 ? 30.240 1.472 -35.821 1.00 91.00 85 LEU A O 1
ATOM 699 N N . LEU A 1 86 ? 28.424 0.993 -34.607 1.00 89.00 86 LEU A N 1
ATOM 700 C CA . LEU A 1 86 ? 27.488 1.034 -35.735 1.00 89.00 86 LEU A CA 1
ATOM 701 C C . LEU A 1 86 ? 27.437 2.424 -36.381 1.00 89.00 86 LEU A C 1
ATOM 703 O O . LEU A 1 86 ? 27.557 2.538 -37.599 1.00 89.00 86 LEU A O 1
ATOM 707 N N . LEU A 1 87 ? 27.322 3.486 -35.579 1.00 87.69 87 LEU A N 1
ATOM 708 C CA . LEU A 1 87 ? 27.250 4.859 -36.087 1.00 87.69 87 LEU A CA 1
ATOM 709 C C . LEU A 1 87 ? 28.534 5.326 -36.779 1.00 87.69 87 LEU A C 1
ATOM 711 O O . LEU A 1 87 ? 28.468 6.208 -37.627 1.00 87.69 87 LEU A O 1
ATOM 715 N N . THR A 1 88 ? 29.687 4.754 -36.436 1.00 86.56 88 THR A N 1
ATOM 716 C CA . THR A 1 88 ? 30.982 5.122 -37.028 1.00 86.56 88 THR A CA 1
ATOM 717 C C . THR A 1 88 ? 31.365 4.220 -38.201 1.00 86.56 88 THR A C 1
ATOM 719 O O . THR A 1 88 ? 31.818 4.715 -39.232 1.00 86.56 88 THR A O 1
ATOM 722 N N . ALA A 1 89 ? 31.133 2.910 -38.098 1.00 83.38 89 ALA A N 1
ATOM 723 C CA . ALA A 1 89 ? 31.502 1.943 -39.129 1.00 83.38 89 ALA A CA 1
ATOM 724 C C . ALA A 1 89 ? 30.642 2.066 -40.396 1.00 83.38 89 ALA A C 1
ATOM 726 O O . ALA A 1 89 ? 31.159 1.929 -41.504 1.00 83.38 89 ALA A O 1
ATOM 727 N N . ILE A 1 90 ? 29.344 2.358 -40.251 1.00 82.19 90 ILE A N 1
ATOM 728 C CA . ILE A 1 90 ? 28.423 2.502 -41.388 1.00 82.19 90 ILE A CA 1
ATOM 729 C C . ILE A 1 90 ? 28.852 3.648 -42.329 1.00 82.19 90 ILE A C 1
ATOM 731 O O . ILE A 1 90 ? 29.068 3.383 -43.514 1.00 82.19 90 ILE 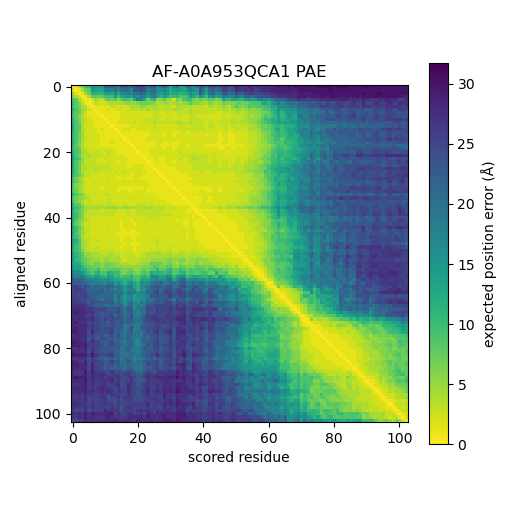A O 1
ATOM 735 N N . PRO A 1 91 ? 29.038 4.901 -41.869 1.00 79.75 91 PRO A N 1
ATOM 736 C CA . PRO A 1 91 ? 29.483 5.981 -42.748 1.00 79.75 91 PRO A CA 1
ATOM 737 C C . PRO A 1 91 ? 30.915 5.778 -43.256 1.00 79.75 91 PRO A C 1
ATOM 739 O O . PRO A 1 91 ? 31.185 6.097 -44.412 1.00 79.75 91 PRO A O 1
ATOM 742 N N . ALA A 1 92 ? 31.811 5.187 -42.458 1.00 83.06 92 ALA A N 1
ATOM 743 C CA . ALA A 1 92 ? 33.178 4.892 -42.892 1.00 83.06 92 ALA A CA 1
ATOM 744 C C . ALA A 1 92 ? 33.238 3.920 -44.085 1.00 83.06 92 ALA A C 1
ATOM 746 O O . ALA A 1 92 ? 34.160 4.007 -44.892 1.00 83.06 92 ALA A O 1
ATOM 747 N N . LEU A 1 93 ? 32.255 3.024 -44.224 1.00 80.25 93 LEU A N 1
ATOM 748 C CA . LEU A 1 93 ? 32.142 2.106 -45.360 1.00 80.25 93 LEU A CA 1
ATOM 749 C C . LEU A 1 93 ? 31.342 2.699 -46.529 1.00 80.25 93 LEU A C 1
ATOM 751 O O . LEU A 1 93 ? 31.702 2.484 -47.684 1.00 80.25 93 LEU A O 1
ATOM 755 N N . LEU A 1 94 ? 30.278 3.459 -46.256 1.00 82.38 94 LEU A N 1
ATOM 756 C CA . LEU A 1 94 ? 29.408 4.005 -47.304 1.00 82.38 94 LEU A CA 1
ATOM 757 C C . LEU A 1 94 ? 30.044 5.171 -48.070 1.00 82.38 94 LEU A C 1
ATOM 759 O O . LEU A 1 94 ? 29.916 5.233 -49.291 1.00 82.38 94 LEU A O 1
ATOM 763 N N . VAL A 1 95 ? 30.757 6.069 -47.384 1.00 82.69 95 VAL A N 1
ATOM 764 C CA . VAL A 1 95 ? 31.408 7.244 -47.995 1.00 82.69 95 VAL A CA 1
ATOM 765 C C . VAL A 1 95 ? 32.406 6.870 -49.106 1.00 82.69 95 VAL A C 1
ATOM 767 O O . VAL A 1 95 ? 32.272 7.403 -50.208 1.00 82.69 95 VAL A O 1
ATOM 770 N N . PRO A 1 96 ? 33.371 5.951 -48.905 1.00 79.81 96 PRO A N 1
ATOM 771 C CA . PRO A 1 96 ? 34.313 5.580 -49.963 1.00 79.81 96 PRO A CA 1
ATOM 772 C C . PRO A 1 96 ? 33.652 4.811 -51.115 1.00 79.81 96 PRO A C 1
ATOM 774 O O . PRO A 1 96 ? 34.073 4.954 -52.261 1.00 79.81 96 PRO A O 1
ATOM 777 N N . VAL A 1 97 ? 32.603 4.025 -50.845 1.00 83.88 97 VAL A N 1
ATOM 778 C CA . VAL A 1 97 ? 31.848 3.312 -51.889 1.00 83.88 97 VAL A CA 1
ATOM 779 C C . VAL A 1 97 ? 31.072 4.291 -52.773 1.00 83.88 97 VAL A C 1
ATOM 781 O O . VAL A 1 97 ? 31.099 4.152 -53.994 1.00 83.88 97 VAL A O 1
ATOM 784 N N . LEU A 1 98 ? 30.438 5.305 -52.177 1.00 81.81 98 LEU A N 1
ATOM 785 C CA . LEU A 1 98 ? 29.753 6.384 -52.897 1.00 81.81 98 LEU A CA 1
ATOM 786 C C . LEU A 1 98 ? 30.725 7.229 -53.728 1.00 81.81 98 LEU A C 1
ATOM 788 O O . LEU A 1 98 ? 30.450 7.502 -54.892 1.00 81.81 98 LEU A O 1
ATOM 792 N N . LEU A 1 99 ? 31.882 7.588 -53.164 1.00 81.75 99 LEU A N 1
ATOM 793 C CA . LEU A 1 99 ? 32.929 8.323 -53.883 1.00 81.75 99 LEU A CA 1
ATOM 794 C C . LEU A 1 99 ? 33.461 7.539 -55.090 1.00 81.75 99 LEU A C 1
ATOM 796 O O . LEU A 1 99 ? 33.694 8.128 -56.140 1.00 81.75 99 LEU A O 1
ATOM 800 N N . ARG A 1 100 ? 33.603 6.213 -54.968 1.00 82.38 100 ARG A N 1
ATOM 801 C CA . ARG A 1 100 ? 34.049 5.340 -56.066 1.00 82.38 100 ARG A CA 1
ATOM 802 C C . ARG A 1 100 ? 32.990 5.113 -57.149 1.00 82.38 100 ARG A C 1
ATOM 804 O O . ARG A 1 100 ? 33.340 4.689 -58.238 1.00 82.38 100 ARG A O 1
ATOM 811 N N . TRP A 1 101 ? 31.714 5.340 -56.850 1.00 72.38 101 TRP A N 1
ATOM 812 C CA . TRP A 1 101 ? 30.633 5.295 -57.842 1.00 72.38 101 TRP A CA 1
ATOM 813 C C . TRP A 1 101 ? 30.467 6.619 -58.602 1.00 72.38 101 TRP A C 1
ATOM 815 O O . TRP A 1 101 ? 29.882 6.624 -59.681 1.00 72.38 101 TRP A O 1
ATOM 825 N N . LEU A 1 102 ? 30.936 7.733 -58.030 1.00 80.31 102 LEU A N 1
ATOM 826 C CA . LEU A 1 102 ? 30.797 9.076 -58.602 1.00 80.31 102 LEU A CA 1
ATOM 827 C C . LEU A 1 102 ? 31.971 9.475 -59.521 1.00 80.31 102 LEU A C 1
ATOM 829 O O . LEU A 1 102 ? 31.819 10.400 -60.317 1.00 80.31 102 LEU A O 1
ATOM 833 N N . HIS A 1 103 ? 33.121 8.807 -59.392 1.00 66.31 103 HIS A N 1
ATOM 834 C CA . HIS A 1 103 ? 34.342 9.015 -60.180 1.00 66.31 103 HIS A CA 1
ATOM 835 C C . HIS A 1 103 ? 34.547 7.873 -61.182 1.00 66.31 103 HIS A C 1
ATOM 837 O O . HIS A 1 103 ? 35.098 8.146 -62.274 1.00 66.31 103 HIS A O 1
#

Nearest PDB structures (foldseek):
  3hug-assembly6_F  TM=8.498E-01  e=4.527E-01  Mycobacterium tuberculosis H37Rv
  3hug-assembly6_P  TM=6.689E-01  e=2.646E-01  Mycobacterium tuberculosis H37Rv